Protein AF-A0A1H9AXA8-F1 (afdb_monomer_lite)

Secondary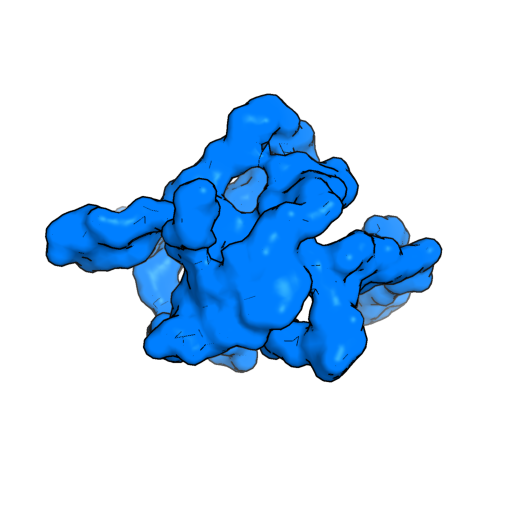 structure (DSSP, 8-state):
---EEEEESPPPTTS-PEEEEEEETTEEEEEEE-SSEE-EEEEE-SS-EEEEPPTT--HHHHHHHHHHTSTTTSSS--TT--EEEEEEEEEEE-TTS-EEEEEEEEEEEEPTTTT-----

Foldseek 3Di:
DWFKWKDKADQDPVQWAFDFDDDDPNGTHGPGTHPGGFTFTWDADPLGIDTDQADPFDPVSVVCVVCVLVQPDDDPRDQVIKMFTKTADFPAADPRRTTGGDPIDTPDIDHSCPSHDPPD

Structure (mmCIF, N/CA/C/O backbone):
data_AF-A0A1H9AXA8-F1
#
_entry.id   AF-A0A1H9AXA8-F1
#
loop_
_atom_site.group_PDB
_atom_site.id
_atom_site.type_symbol
_atom_site.label_atom_id
_atom_site.label_alt_id
_atom_site.label_comp_id
_atom_site.label_asym_id
_atom_site.label_entity_id
_atom_site.label_seq_id
_atom_site.pdbx_PDB_ins_code
_atom_site.Cartn_x
_atom_site.Cartn_y
_atom_site.Cartn_z
_atom_site.occupancy
_atom_site.B_iso_or_equiv
_atom_site.auth_seq_id
_atom_site.auth_comp_id
_atom_site.auth_asym_id
_atom_site.auth_atom_id
_atom_site.pdbx_PDB_model_num
ATOM 1 N N . MET A 1 1 ? -16.979 2.592 -5.697 1.00 42.03 1 MET A N 1
ATOM 2 C CA . MET A 1 1 ? -16.929 2.401 -4.231 1.00 42.03 1 MET A CA 1
ATOM 3 C C . MET A 1 1 ? -15.562 2.863 -3.781 1.00 42.03 1 MET A C 1
ATOM 5 O O . MET A 1 1 ? -14.594 2.420 -4.381 1.00 42.03 1 MET A O 1
ATOM 9 N N . ASN A 1 2 ? -15.467 3.746 -2.788 1.00 57.94 2 ASN A N 1
ATOM 10 C CA . ASN A 1 2 ? -14.163 4.117 -2.236 1.00 57.94 2 ASN A CA 1
ATOM 11 C C . ASN A 1 2 ? -13.708 2.980 -1.321 1.00 57.94 2 ASN A C 1
ATOM 13 O O . ASN A 1 2 ? -14.217 2.845 -0.209 1.00 57.94 2 ASN A O 1
ATOM 17 N N . GLY A 1 3 ? -12.828 2.120 -1.837 1.00 77.38 3 GLY A N 1
ATOM 18 C CA . GLY A 1 3 ? -12.238 1.022 -1.079 1.00 77.38 3 GLY A CA 1
ATOM 19 C C . GLY A 1 3 ? -11.377 1.524 0.082 1.00 77.38 3 GLY A C 1
ATOM 20 O O . GLY A 1 3 ? -10.906 2.668 0.090 1.00 77.38 3 GLY A O 1
ATOM 21 N N . LEU A 1 4 ? -11.192 0.654 1.073 1.00 91.06 4 LEU A N 1
ATOM 22 C CA . LEU A 1 4 ? -10.227 0.837 2.148 1.00 91.06 4 LEU A CA 1
ATOM 23 C C . LEU A 1 4 ? -8.994 0.006 1.811 1.00 91.06 4 LEU A C 1
ATOM 25 O O . LEU A 1 4 ? -9.113 -1.170 1.468 1.00 91.06 4 LEU A O 1
ATOM 29 N N . TYR A 1 5 ? -7.822 0.624 1.893 1.00 94.38 5 TYR A N 1
ATOM 30 C CA . TYR A 1 5 ? -6.584 0.001 1.448 1.00 94.38 5 TYR A CA 1
ATOM 31 C C . TYR A 1 5 ? -5.491 0.119 2.503 1.00 94.38 5 TYR A C 1
ATOM 33 O O . TYR A 1 5 ? -5.511 1.033 3.333 1.00 94.38 5 TYR A O 1
ATOM 41 N N . ILE A 1 6 ? -4.520 -0.788 2.446 1.00 93.00 6 ILE A N 1
ATOM 42 C CA . ILE A 1 6 ? -3.300 -0.738 3.251 1.00 93.00 6 ILE A CA 1
ATOM 43 C C . ILE A 1 6 ? -2.102 -0.487 2.339 1.00 93.00 6 ILE A C 1
ATOM 45 O O . ILE A 1 6 ? -1.890 -1.197 1.357 1.00 93.00 6 ILE A O 1
ATOM 49 N N . ARG A 1 7 ? -1.299 0.520 2.688 1.00 91.75 7 ARG A N 1
ATOM 50 C CA . ARG A 1 7 ? -0.009 0.809 2.061 1.00 91.75 7 ARG A CA 1
ATOM 51 C C . ARG A 1 7 ? 1.115 0.508 3.043 1.00 91.75 7 ARG A C 1
ATOM 53 O O . ARG A 1 7 ? 1.166 1.096 4.122 1.00 91.75 7 ARG A O 1
ATOM 60 N N . PHE A 1 8 ? 2.039 -0.347 2.624 1.00 87.06 8 PHE A N 1
ATOM 61 C CA . PHE A 1 8 ? 3.327 -0.526 3.285 1.00 87.06 8 PHE A CA 1
ATOM 62 C C . PHE A 1 8 ? 4.356 0.434 2.682 1.00 87.06 8 PHE A C 1
ATOM 64 O O . PHE A 1 8 ? 4.460 0.582 1.463 1.00 87.06 8 PHE A O 1
ATOM 71 N N . GLY A 1 9 ? 5.114 1.108 3.540 1.00 85.50 9 GLY A N 1
ATOM 72 C CA . GLY A 1 9 ? 6.096 2.108 3.145 1.00 85.50 9 GLY A CA 1
ATOM 73 C C . GLY A 1 9 ? 5.485 3.469 2.804 1.00 85.50 9 GLY A C 1
ATOM 74 O O . GLY A 1 9 ? 4.272 3.666 2.741 1.00 85.50 9 GLY A O 1
ATOM 75 N N . LYS A 1 10 ? 6.361 4.455 2.598 1.00 87.56 10 LYS A N 1
ATOM 76 C CA . LYS A 1 10 ? 5.956 5.830 2.275 1.00 87.56 10 LYS A CA 1
ATOM 77 C C . LYS A 1 10 ? 5.220 5.890 0.933 1.00 87.56 10 LYS A C 1
ATOM 79 O O . LYS A 1 10 ? 5.518 5.127 0.012 1.00 87.56 10 LYS A O 1
ATOM 84 N N . ILE A 1 11 ? 4.289 6.835 0.827 1.00 90.00 11 ILE A N 1
ATOM 85 C CA . ILE A 1 11 ? 3.649 7.198 -0.440 1.00 90.00 11 ILE A CA 1
ATOM 86 C C . ILE A 1 11 ? 4.655 8.036 -1.250 1.00 90.00 11 ILE A C 1
ATOM 88 O O . ILE A 1 11 ? 5.147 9.036 -0.723 1.00 90.00 11 ILE A O 1
ATOM 92 N N . PRO A 1 12 ? 5.003 7.639 -2.487 1.00 89.12 12 PRO A N 1
ATOM 93 C CA . PRO A 1 12 ? 5.873 8.430 -3.356 1.00 89.12 12 PRO A CA 1
ATOM 94 C C . PRO A 1 12 ? 5.247 9.785 -3.714 1.00 89.12 12 PRO A C 1
ATOM 96 O O . PRO A 1 12 ? 4.050 9.849 -3.980 1.00 89.12 12 PRO A O 1
ATOM 99 N N . GLU A 1 13 ? 6.049 10.851 -3.800 1.00 90.75 13 GLU A N 1
ATOM 100 C CA . GLU A 1 13 ? 5.566 12.206 -4.141 1.00 90.75 13 GLU A CA 1
ATOM 101 C C . GLU A 1 13 ? 4.895 12.282 -5.522 1.00 90.75 13 GLU A C 1
ATOM 103 O O . GLU A 1 13 ? 3.991 13.082 -5.736 1.00 90.75 13 GLU A O 1
ATOM 108 N N . ASN A 1 14 ? 5.314 11.428 -6.459 1.00 91.50 14 ASN A N 1
ATOM 109 C CA . ASN A 1 14 ? 4.740 11.329 -7.802 1.00 91.50 14 ASN A CA 1
ATOM 110 C C . ASN A 1 14 ? 3.549 10.353 -7.896 1.00 91.50 14 ASN A C 1
ATOM 112 O O . ASN A 1 14 ? 3.052 10.108 -9.000 1.00 91.50 14 ASN A O 1
ATOM 116 N N . GLU A 1 15 ? 3.134 9.769 -6.767 1.00 92.75 15 GLU A N 1
ATOM 117 C CA . GLU A 1 15 ? 2.079 8.757 -6.649 1.00 92.75 15 GLU A CA 1
ATOM 118 C C . GLU A 1 15 ? 2.226 7.571 -7.612 1.00 92.75 15 GLU A C 1
ATOM 120 O O . GLU A 1 15 ? 1.244 7.071 -8.158 1.00 92.75 15 GLU A O 1
ATOM 125 N N . LYS A 1 16 ? 3.461 7.119 -7.840 1.00 91.56 16 LYS A N 1
ATOM 126 C CA . LYS A 1 16 ? 3.739 5.927 -8.643 1.00 91.56 16 LYS A CA 1
ATOM 127 C C . LYS A 1 16 ? 4.666 4.981 -7.887 1.00 91.56 16 LYS A C 1
ATOM 129 O O . LYS A 1 16 ? 5.771 5.371 -7.500 1.00 91.56 16 LYS A O 1
ATOM 134 N N . SER A 1 17 ? 4.240 3.735 -7.694 1.00 87.31 17 SER A N 1
ATOM 135 C CA . SER A 1 17 ? 5.111 2.683 -7.161 1.00 87.31 17 SER A CA 1
ATOM 136 C C . SER A 1 17 ? 6.196 2.310 -8.172 1.00 87.31 17 SER A C 1
ATOM 138 O O . SER A 1 17 ? 6.012 2.444 -9.377 1.00 87.31 17 SER A O 1
ATOM 140 N N . LYS A 1 18 ? 7.356 1.866 -7.686 1.00 85.00 18 LYS A N 1
ATOM 141 C CA . LYS A 1 18 ? 8.438 1.374 -8.548 1.00 85.00 18 LYS A CA 1
ATOM 142 C C . LYS A 1 18 ? 8.140 -0.057 -8.981 1.00 85.00 18 LYS A C 1
ATOM 144 O O . LYS A 1 18 ? 7.751 -0.860 -8.143 1.00 85.00 18 LYS A O 1
ATOM 149 N N . ILE A 1 19 ? 8.420 -0.369 -10.241 1.00 79.56 19 ILE A N 1
ATOM 150 C CA . ILE A 1 19 ? 8.447 -1.742 -10.750 1.00 79.56 19 ILE A CA 1
ATOM 151 C C . ILE A 1 19 ? 9.883 -2.236 -10.646 1.00 79.56 19 ILE A C 1
ATOM 153 O O . ILE A 1 19 ? 10.811 -1.631 -11.200 1.00 79.56 19 ILE A O 1
ATOM 157 N N . GLY A 1 20 ? 10.069 -3.319 -9.907 1.00 72.12 20 GLY A N 1
ATOM 158 C CA . GLY A 1 20 ? 11.360 -3.956 -9.723 1.00 72.12 20 GLY A CA 1
ATOM 159 C C . GLY A 1 20 ? 11.562 -5.150 -10.652 1.00 72.12 20 GLY A C 1
ATOM 160 O O . GLY A 1 20 ? 10.606 -5.794 -11.064 1.00 72.12 20 GLY A O 1
ATOM 161 N N . ASN A 1 21 ? 12.816 -5.466 -10.966 1.00 67.94 21 ASN A N 1
ATOM 162 C CA . ASN A 1 21 ? 13.190 -6.735 -11.589 1.00 67.94 21 ASN A CA 1
ATOM 163 C C . ASN A 1 21 ? 14.328 -7.374 -10.794 1.00 67.94 21 ASN A C 1
ATOM 165 O O . ASN A 1 21 ? 15.502 -7.223 -11.140 1.00 67.94 21 ASN A O 1
ATOM 169 N N . GLY A 1 22 ? 13.949 -8.029 -9.696 1.00 61.19 22 GLY A N 1
ATOM 170 C CA . GLY A 1 22 ? 14.867 -8.702 -8.788 1.00 61.19 22 GLY A CA 1
ATOM 171 C C . GLY A 1 22 ? 15.820 -7.774 -8.026 1.00 61.19 22 GLY A C 1
ATOM 172 O O . GLY A 1 22 ? 15.821 -6.543 -8.161 1.00 61.19 22 GLY A O 1
ATOM 173 N N . ILE A 1 23 ? 16.652 -8.414 -7.207 1.00 60.81 23 ILE A N 1
ATOM 174 C CA . ILE A 1 23 ? 17.732 -7.779 -6.453 1.00 60.81 23 ILE A CA 1
ATOM 175 C C . ILE A 1 23 ? 18.999 -7.782 -7.321 1.00 60.81 23 ILE A C 1
ATOM 177 O O . ILE A 1 23 ? 19.382 -8.807 -7.883 1.00 60.81 23 ILE A O 1
ATOM 181 N N . VAL A 1 24 ? 19.656 -6.630 -7.435 1.00 46.75 24 VAL A N 1
ATOM 182 C CA . VAL A 1 24 ? 20.953 -6.451 -8.096 1.00 46.75 24 VAL A CA 1
ATOM 183 C C . VAL A 1 24 ? 21.911 -5.810 -7.092 1.00 46.75 24 VAL A C 1
ATOM 185 O O . VAL A 1 24 ? 21.771 -4.635 -6.753 1.00 46.75 24 VAL A O 1
ATOM 188 N N . GLY A 1 25 ? 22.887 -6.587 -6.615 1.00 59.12 25 GLY A N 1
ATOM 189 C CA . GLY A 1 25 ? 23.734 -6.189 -5.484 1.00 59.12 25 GLY A CA 1
ATOM 190 C C . GLY A 1 25 ? 22.919 -6.124 -4.190 1.00 59.12 25 GLY A C 1
ATOM 191 O O . GLY A 1 25 ? 22.111 -7.010 -3.942 1.00 59.12 25 GLY A O 1
ATOM 192 N N . ASP A 1 26 ? 23.076 -5.054 -3.412 1.00 56.66 26 ASP A N 1
ATOM 193 C CA . ASP A 1 26 ? 22.325 -4.836 -2.162 1.00 56.66 26 ASP A CA 1
ATOM 194 C C . ASP A 1 26 ? 20.985 -4.098 -2.378 1.00 56.66 26 ASP A C 1
ATOM 196 O O . ASP A 1 26 ? 20.397 -3.568 -1.435 1.00 56.66 26 ASP A O 1
ATOM 200 N N . GLY A 1 27 ? 20.506 -3.984 -3.625 1.00 54.84 27 GLY A N 1
ATOM 201 C CA . GLY A 1 27 ? 19.362 -3.134 -3.957 1.00 54.84 27 GLY A CA 1
ATOM 202 C C . GLY A 1 27 ? 18.432 -3.694 -5.027 1.00 54.84 27 GLY A C 1
ATOM 203 O O . GLY A 1 27 ? 18.802 -4.529 -5.845 1.00 54.84 27 GLY A O 1
ATOM 204 N N . TYR A 1 28 ? 17.197 -3.201 -5.046 1.00 65.19 28 TYR A N 1
ATOM 205 C CA . TYR A 1 28 ? 16.203 -3.557 -6.058 1.00 65.19 28 TYR A CA 1
ATOM 206 C C . TYR A 1 28 ? 16.482 -2.817 -7.374 1.00 65.19 28 TYR A C 1
ATOM 208 O O . TYR A 1 28 ? 16.578 -1.583 -7.388 1.00 65.19 28 TYR A O 1
ATOM 216 N N . LYS A 1 29 ? 16.563 -3.532 -8.504 1.00 75.56 29 LYS A N 1
ATOM 217 C CA . LYS A 1 29 ? 16.690 -2.875 -9.813 1.00 75.56 29 LYS A CA 1
ATOM 218 C C . LYS A 1 29 ? 15.331 -2.334 -10.244 1.00 75.56 29 LYS A C 1
ATOM 220 O O . LYS A 1 29 ? 14.469 -3.085 -10.689 1.00 75.56 29 LYS A O 1
ATOM 225 N N . CYS A 1 30 ? 15.161 -1.019 -10.145 1.00 78.75 30 CYS A N 1
ATOM 226 C CA . CYS A 1 30 ? 13.997 -0.319 -10.682 1.00 78.75 30 CYS A CA 1
ATOM 227 C C . CYS A 1 30 ? 14.045 -0.351 -12.216 1.00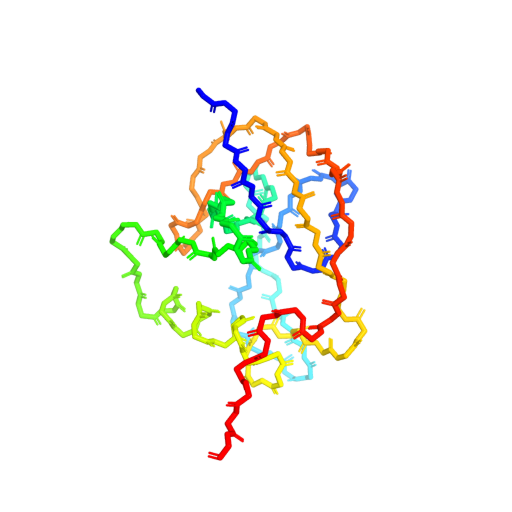 78.75 30 CYS A C 1
ATOM 229 O O . CYS A 1 30 ? 14.981 0.180 -12.814 1.00 78.75 30 CYS A O 1
ATOM 231 N N . ILE A 1 31 ? 13.047 -0.963 -12.849 1.00 82.06 31 ILE A N 1
ATOM 232 C CA . ILE A 1 31 ? 12.922 -1.046 -14.315 1.00 82.06 31 ILE A CA 1
ATOM 233 C C . ILE A 1 31 ? 11.763 -0.211 -14.864 1.00 82.06 31 ILE A C 1
ATOM 235 O O . ILE A 1 31 ? 11.635 -0.067 -16.076 1.00 82.06 31 ILE A O 1
ATOM 239 N N . GLY A 1 32 ? 10.941 0.364 -13.989 1.00 85.75 32 GLY A N 1
ATOM 240 C CA . GLY A 1 32 ? 9.824 1.206 -14.385 1.00 85.75 32 GLY A CA 1
ATOM 241 C C . GLY A 1 32 ? 9.042 1.728 -13.189 1.00 85.75 32 GLY A C 1
ATOM 242 O O . GLY A 1 32 ? 9.473 1.601 -12.041 1.00 85.75 32 GLY A O 1
ATOM 243 N N . TYR A 1 33 ? 7.887 2.310 -13.483 1.00 88.69 33 TYR A N 1
ATOM 244 C CA . TYR A 1 33 ? 6.941 2.810 -12.498 1.00 88.69 33 TYR A CA 1
ATOM 245 C C . TYR A 1 33 ? 5.542 2.334 -12.865 1.00 88.69 33 TYR A C 1
ATOM 247 O O . TYR A 1 33 ? 5.184 2.331 -14.040 1.00 88.69 33 TYR A O 1
ATOM 255 N N . GLU A 1 34 ? 4.773 1.970 -11.849 1.00 91.44 34 GLU A N 1
ATOM 256 C CA . GLU A 1 34 ? 3.349 1.692 -11.961 1.00 91.44 34 GLU A CA 1
ATOM 257 C C . GLU A 1 34 ? 2.575 2.974 -12.290 1.00 91.44 34 GLU A C 1
ATOM 259 O O . GLU A 1 34 ? 3.041 4.096 -12.057 1.00 91.44 34 GLU A O 1
ATOM 264 N N . GLU A 1 35 ? 1.350 2.829 -12.793 1.00 93.94 35 GLU A N 1
ATOM 265 C CA . GLU A 1 35 ? 0.490 3.983 -13.076 1.00 93.94 35 GLU A CA 1
ATOM 266 C C . GLU A 1 35 ? -0.164 4.600 -11.835 1.00 93.94 35 GLU A C 1
ATOM 268 O O . GLU A 1 35 ? -0.774 5.666 -11.941 1.00 93.94 35 GLU A O 1
ATOM 273 N N . GLY A 1 36 ? 0.033 4.001 -10.660 1.00 95.06 36 GLY A N 1
ATOM 274 C CA . GLY A 1 36 ? -0.407 4.513 -9.366 1.00 95.06 36 GLY A CA 1
ATOM 275 C C . GLY A 1 36 ? 0.404 3.944 -8.200 1.00 95.06 36 GLY A C 1
ATOM 276 O O . GLY A 1 36 ? 1.401 3.238 -8.378 1.00 95.06 36 GLY A O 1
ATOM 277 N N . VAL A 1 37 ? -0.026 4.255 -6.982 1.00 93.50 37 VAL A N 1
ATOM 278 C CA . VAL A 1 37 ? 0.518 3.687 -5.748 1.00 93.50 37 VAL A CA 1
ATOM 279 C C . VAL A 1 37 ? -0.085 2.305 -5.533 1.00 93.50 37 VAL A C 1
ATOM 281 O O . VAL A 1 37 ? -1.294 2.176 -5.359 1.00 93.50 37 VAL A O 1
ATOM 284 N N . SER A 1 38 ? 0.775 1.293 -5.517 1.00 91.00 38 SER A N 1
ATOM 285 C CA . SER A 1 38 ? 0.427 -0.096 -5.206 1.00 91.00 38 SER A CA 1
ATOM 286 C C . SER A 1 38 ? 0.020 -0.253 -3.737 1.00 91.00 38 SER A C 1
ATOM 288 O O . SER A 1 38 ? 0.730 0.199 -2.824 1.00 91.00 38 SER A O 1
ATOM 290 N N . VAL A 1 39 ? -1.148 -0.851 -3.512 1.00 91.25 39 VAL A N 1
ATOM 291 C CA . VAL A 1 39 ? -1.763 -1.042 -2.192 1.00 91.25 39 VAL A CA 1
ATOM 292 C C . VAL A 1 39 ? -2.429 -2.409 -2.092 1.00 91.25 39 VAL A C 1
ATOM 294 O O . VAL A 1 39 ? -2.794 -3.013 -3.094 1.00 91.25 39 VAL A O 1
ATOM 297 N N . TRP A 1 40 ? -2.682 -2.862 -0.868 1.00 90.50 40 TRP A N 1
ATOM 298 C CA . TRP A 1 40 ? -3.516 -4.033 -0.613 1.00 90.50 40 TRP A CA 1
ATOM 299 C C . TRP A 1 40 ? -4.959 -3.620 -0.347 1.00 90.50 40 TRP A C 1
ATOM 301 O O . TRP A 1 40 ? -5.207 -2.652 0.375 1.00 90.50 40 TRP A O 1
ATOM 311 N N . ASN A 1 41 ? -5.919 -4.381 -0.876 1.00 90.94 41 ASN A N 1
ATOM 312 C CA . ASN A 1 41 ? -7.303 -4.280 -0.419 1.00 90.94 41 ASN A CA 1
ATOM 313 C C . ASN A 1 41 ? -7.372 -4.612 1.071 1.00 90.94 41 ASN A C 1
ATOM 315 O O . ASN A 1 41 ? -6.670 -5.507 1.543 1.00 90.94 41 ASN A O 1
ATOM 319 N N . ALA A 1 42 ? -8.250 -3.932 1.800 1.00 91.25 42 ALA A N 1
ATOM 320 C CA . ALA A 1 42 ? -8.499 -4.259 3.188 1.00 91.25 42 ALA A CA 1
ATOM 321 C C . ALA A 1 42 ? -9.965 -4.088 3.575 1.00 91.25 42 ALA A C 1
ATOM 323 O O . ALA A 1 42 ? -10.699 -3.250 3.052 1.00 91.25 42 ALA A O 1
ATOM 324 N N . ILE A 1 43 ? -10.373 -4.889 4.550 1.00 90.69 43 ILE A N 1
ATOM 325 C CA . ILE A 1 43 ? -11.665 -4.775 5.219 1.00 90.69 43 ILE A CA 1
ATOM 326 C C . ILE A 1 43 ? -11.439 -4.415 6.680 1.00 90.69 43 ILE A C 1
ATOM 328 O O . ILE A 1 43 ? -10.436 -4.801 7.280 1.00 90.69 43 ILE A O 1
ATOM 332 N N . LYS A 1 44 ? -12.371 -3.658 7.261 1.00 90.81 44 LYS A N 1
ATOM 333 C CA . LYS A 1 44 ? -12.376 -3.372 8.695 1.00 90.81 44 LYS A CA 1
ATOM 334 C C . LYS A 1 44 ? -13.403 -4.265 9.382 1.00 90.81 44 LYS A C 1
ATOM 336 O O . LYS A 1 44 ? -14.598 -4.109 9.148 1.00 90.81 44 LYS A O 1
ATOM 341 N N . LEU A 1 45 ? -12.920 -5.178 10.212 1.00 88.38 45 LEU A N 1
ATOM 342 C CA . LEU A 1 45 ? -13.708 -6.030 11.097 1.00 88.38 45 LEU A CA 1
ATOM 343 C C . LEU A 1 45 ? -13.666 -5.479 12.533 1.00 88.38 45 LEU A C 1
ATOM 345 O O . LEU A 1 45 ? -13.066 -4.433 12.798 1.00 88.38 45 LEU A O 1
ATOM 349 N N . SER A 1 46 ? -14.345 -6.149 13.465 1.00 89.25 46 SER A N 1
ATOM 350 C CA . SER A 1 46 ? -14.438 -5.717 14.868 1.00 89.25 46 SER A CA 1
ATOM 351 C C . SER A 1 46 ? -13.096 -5.719 15.603 1.00 89.25 46 SER A C 1
ATOM 353 O O . SER A 1 46 ? -12.901 -4.931 16.522 1.00 89.25 46 SER A O 1
ATOM 355 N N . ASP A 1 47 ? -12.190 -6.605 15.205 1.00 86.75 47 ASP A N 1
ATOM 356 C CA . ASP A 1 47 ? -10.858 -6.796 15.778 1.00 86.75 47 ASP A CA 1
ATOM 357 C C . ASP A 1 47 ? -9.769 -5.995 15.048 1.00 86.75 47 ASP A C 1
ATOM 359 O O . ASP A 1 47 ? -8.682 -5.804 15.590 1.00 86.75 47 ASP A O 1
ATOM 363 N N . GLY A 1 48 ? -10.047 -5.464 13.854 1.00 88.31 48 GLY A N 1
ATOM 364 C CA . GLY A 1 48 ? -9.050 -4.685 13.140 1.00 88.31 48 GLY A CA 1
ATOM 365 C C . GLY A 1 48 ? -9.223 -4.569 11.636 1.00 88.31 48 GLY A C 1
ATOM 366 O O . GLY A 1 48 ? -10.277 -4.848 11.069 1.00 88.31 48 GLY A O 1
ATOM 367 N N . TYR A 1 49 ? -8.159 -4.100 10.991 1.00 90.31 49 TYR A N 1
ATOM 368 C CA . TYR A 1 49 ? -8.010 -4.135 9.543 1.00 90.31 49 TYR A CA 1
ATOM 369 C C . TYR A 1 49 ? -7.428 -5.480 9.133 1.00 90.31 49 TYR A C 1
ATOM 371 O O . TYR A 1 49 ? -6.468 -5.939 9.739 1.00 90.31 49 TYR A O 1
ATOM 379 N N . HIS A 1 50 ? -7.976 -6.072 8.081 1.00 86.94 50 HIS A N 1
ATOM 380 C CA . HIS A 1 50 ? -7.517 -7.342 7.527 1.00 86.94 50 HIS A CA 1
ATOM 381 C C . HIS A 1 50 ? -7.221 -7.161 6.048 1.00 86.94 50 HIS A C 1
ATOM 383 O O . HIS A 1 50 ? -8.035 -6.572 5.329 1.00 86.94 50 HIS A O 1
ATOM 389 N N . LEU A 1 51 ? -6.061 -7.648 5.603 1.00 87.00 51 LEU A N 1
ATOM 390 C CA . LEU A 1 51 ? -5.694 -7.626 4.191 1.00 87.00 51 LEU A CA 1
ATOM 391 C C . LEU A 1 51 ? -6.564 -8.614 3.414 1.00 87.00 51 LEU A C 1
ATOM 393 O O . LEU A 1 51 ? -6.850 -9.717 3.876 1.00 87.00 51 LEU A O 1
ATOM 397 N N . VAL A 1 52 ? -6.954 -8.225 2.207 1.00 86.06 52 VAL A N 1
ATOM 398 C CA . VAL A 1 52 ? -7.675 -9.078 1.267 1.00 86.06 52 VAL A CA 1
ATOM 399 C C . VAL A 1 52 ? -6.755 -9.355 0.091 1.00 86.06 52 VAL A C 1
ATOM 401 O O . VAL A 1 52 ? -6.381 -8.437 -0.644 1.00 86.06 52 VAL A O 1
ATOM 404 N N . ALA A 1 53 ? -6.393 -10.625 -0.084 1.00 79.31 53 ALA A N 1
ATOM 405 C CA . ALA A 1 53 ? -5.594 -11.053 -1.222 1.00 79.31 53 ALA A CA 1
ATOM 406 C C . ALA A 1 53 ? -6.348 -10.766 -2.536 1.00 79.31 53 ALA A C 1
ATOM 408 O O . ALA A 1 53 ? -7.567 -10.965 -2.604 1.00 79.31 53 ALA A O 1
ATOM 409 N N . PRO A 1 54 ? -5.660 -10.295 -3.587 1.00 76.19 54 PRO A N 1
ATOM 410 C CA . PRO A 1 54 ? -6.286 -10.063 -4.879 1.00 76.19 54 PRO A CA 1
ATOM 411 C C . PRO A 1 54 ? -6.763 -11.384 -5.497 1.00 76.19 54 PRO A C 1
ATOM 413 O O . PRO A 1 54 ? -6.117 -12.430 -5.393 1.00 76.19 54 PRO A O 1
ATOM 416 N N . LEU A 1 55 ? -7.916 -11.329 -6.168 1.00 71.88 55 LEU A N 1
ATOM 417 C CA . LEU A 1 55 ? -8.428 -12.448 -6.954 1.00 71.88 55 LEU A CA 1
ATOM 418 C C . LEU A 1 55 ? -7.442 -12.730 -8.101 1.00 71.88 55 LEU A C 1
ATOM 420 O O . LEU A 1 55 ? -7.023 -11.793 -8.771 1.00 71.88 55 LEU A O 1
ATOM 424 N N . HIS A 1 56 ? -7.086 -13.992 -8.347 1.00 76.75 56 HIS A N 1
ATOM 425 C CA . HIS A 1 56 ? -6.046 -14.374 -9.322 1.00 76.75 56 HIS A CA 1
ATOM 426 C C . HIS A 1 56 ? -4.633 -13.858 -8.989 1.00 76.75 56 HIS A C 1
ATOM 428 O O . HIS A 1 56 ? -3.875 -13.503 -9.888 1.00 76.75 56 HIS A O 1
ATOM 434 N N . ALA A 1 57 ? -4.278 -13.824 -7.701 1.00 68.12 57 ALA A N 1
ATOM 435 C CA . ALA A 1 57 ? -2.899 -13.644 -7.251 1.00 68.12 57 ALA A CA 1
ATOM 436 C C . ALA A 1 57 ? -1.941 -14.595 -7.997 1.00 68.12 57 ALA A C 1
ATOM 438 O O . ALA A 1 57 ? -2.218 -15.792 -8.124 1.00 68.12 57 ALA A O 1
ATOM 439 N N . ASN A 1 58 ? -0.820 -14.061 -8.486 1.00 70.50 58 ASN A N 1
ATOM 440 C CA . ASN A 1 58 ? 0.256 -14.870 -9.052 1.00 70.50 58 ASN A CA 1
ATOM 441 C C . ASN A 1 58 ? 1.174 -15.384 -7.911 1.00 70.50 58 ASN A C 1
ATOM 443 O O . ASN A 1 58 ? 0.957 -15.082 -6.734 1.00 70.50 58 ASN A O 1
ATOM 447 N N . SER A 1 59 ? 2.193 -16.191 -8.224 1.00 70.50 59 SER A N 1
ATOM 448 C CA . SER A 1 59 ? 3.110 -16.727 -7.202 1.00 70.50 59 SER A CA 1
ATOM 449 C C . SER A 1 59 ? 3.906 -15.645 -6.465 1.00 70.50 59 SER A C 1
ATOM 451 O O . SER A 1 59 ? 4.183 -15.814 -5.280 1.00 70.50 59 SER A O 1
ATOM 453 N N . CYS A 1 60 ? 4.248 -14.544 -7.139 1.00 67.88 60 CYS A N 1
ATOM 454 C CA . CYS A 1 60 ? 4.889 -13.377 -6.534 1.00 67.88 60 CYS A CA 1
ATOM 455 C C . CYS A 1 60 ? 3.913 -12.677 -5.590 1.00 67.88 60 CYS A C 1
ATOM 457 O O . CYS A 1 60 ? 4.228 -12.518 -4.422 1.00 67.88 60 CYS A O 1
ATOM 459 N N . THR A 1 61 ? 2.681 -12.407 -6.029 1.00 67.88 61 THR A N 1
ATOM 460 C CA . THR A 1 61 ? 1.622 -11.851 -5.176 1.00 67.88 61 THR A CA 1
ATOM 461 C C . THR A 1 61 ? 1.384 -12.694 -3.923 1.00 67.88 61 THR A C 1
ATOM 463 O O . THR A 1 61 ? 1.136 -12.151 -2.853 1.00 67.88 61 THR A O 1
ATOM 466 N N . HIS A 1 62 ? 1.427 -14.025 -4.036 1.00 68.06 62 HIS A N 1
ATOM 467 C CA . HIS A 1 62 ? 1.290 -14.914 -2.884 1.00 68.06 62 HIS A CA 1
ATOM 468 C C . HIS A 1 62 ? 2.486 -14.801 -1.932 1.00 68.06 62 HIS A C 1
ATOM 470 O O . HIS A 1 62 ? 2.284 -14.679 -0.724 1.00 68.06 62 HIS A O 1
ATOM 476 N N . GLY A 1 63 ? 3.708 -14.802 -2.478 1.00 67.31 63 GLY A N 1
ATOM 477 C CA . GLY A 1 63 ? 4.938 -14.558 -1.725 1.00 67.31 63 GLY A CA 1
ATOM 478 C C . GLY A 1 63 ? 4.870 -13.231 -0.978 1.00 67.31 63 GLY A C 1
ATOM 479 O O . GLY A 1 63 ? 4.969 -13.229 0.243 1.00 67.31 63 GLY A O 1
ATOM 480 N N . ASP A 1 64 ? 4.548 -12.151 -1.681 1.00 68.19 64 ASP A N 1
ATOM 481 C CA . ASP A 1 64 ? 4.431 -10.795 -1.155 1.00 68.19 64 ASP A CA 1
ATOM 482 C C . ASP A 1 64 ? 3.289 -10.646 -0.150 1.00 68.19 64 ASP A C 1
ATOM 484 O O . ASP A 1 64 ? 3.440 -9.949 0.844 1.00 68.19 64 ASP A O 1
ATOM 488 N N . PHE A 1 65 ? 2.143 -11.299 -0.352 1.00 68.56 65 PHE A N 1
ATOM 489 C CA . PHE A 1 65 ? 1.043 -11.275 0.615 1.00 68.56 65 PHE A CA 1
ATOM 490 C C . PHE A 1 65 ? 1.421 -12.023 1.896 1.00 68.56 65 PHE A C 1
ATOM 492 O O . PHE A 1 65 ? 1.129 -11.557 2.998 1.00 68.56 65 PHE A O 1
ATOM 499 N N . SER A 1 66 ? 2.102 -13.165 1.754 1.00 63.31 66 SER A N 1
ATOM 500 C CA . SER A 1 66 ? 2.604 -13.931 2.892 1.00 63.31 66 SER A CA 1
ATOM 501 C C . SER A 1 66 ? 3.715 -13.174 3.624 1.00 63.31 66 SER A C 1
ATOM 503 O O . SER A 1 66 ? 3.658 -13.067 4.841 1.00 63.31 66 SER A O 1
ATOM 505 N N . SER A 1 67 ? 4.657 -12.545 2.915 1.00 57.78 67 SER A N 1
ATOM 506 C CA . SER A 1 67 ? 5.770 -11.795 3.503 1.00 57.78 67 SER A CA 1
ATOM 507 C C . SER A 1 67 ? 5.378 -10.396 3.975 1.00 57.78 67 SER A C 1
ATOM 509 O O . SER A 1 67 ? 5.956 -9.890 4.924 1.00 57.78 67 SER A O 1
ATOM 511 N N . SER A 1 68 ? 4.345 -9.764 3.418 1.00 51.19 68 SER A N 1
ATOM 512 C CA . SER A 1 68 ? 3.799 -8.510 3.964 1.00 51.19 68 SER A CA 1
ATOM 513 C C . SER A 1 68 ? 3.173 -8.721 5.352 1.00 51.19 68 SER A C 1
ATOM 515 O O . SER A 1 68 ? 3.068 -7.771 6.126 1.00 51.19 68 SER A O 1
ATOM 517 N N . ALA A 1 69 ? 2.793 -9.962 5.691 1.00 48.03 69 ALA A 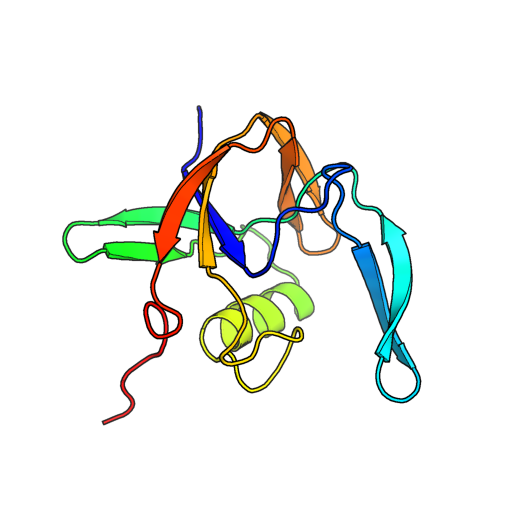N 1
ATOM 518 C CA . ALA A 1 69 ? 2.439 -10.378 7.052 1.00 48.03 69 ALA A CA 1
ATOM 519 C C . ALA A 1 69 ? 3.669 -10.742 7.921 1.00 48.03 69 ALA A C 1
ATOM 521 O O . ALA A 1 69 ? 3.569 -10.787 9.149 1.00 48.03 69 ALA A O 1
ATOM 522 N N . PHE A 1 70 ? 4.841 -10.943 7.306 1.00 46.31 70 PHE A N 1
ATOM 523 C CA . PHE A 1 70 ? 6.125 -11.250 7.949 1.00 46.31 70 PHE A CA 1
ATOM 524 C C . PHE A 1 70 ? 7.193 -10.242 7.508 1.00 46.31 70 PHE A C 1
ATOM 526 O O . PHE A 1 70 ? 7.997 -10.532 6.619 1.00 46.31 70 PHE A O 1
ATOM 533 N N . PRO A 1 71 ? 7.229 -9.050 8.126 1.00 44.94 71 PRO A N 1
ATOM 534 C CA . PRO A 1 71 ? 8.009 -7.911 7.646 1.00 44.94 71 PRO A CA 1
ATOM 535 C C . PRO A 1 71 ? 9.535 -8.079 7.752 1.00 44.94 71 PRO A C 1
ATOM 537 O O . PRO A 1 71 ? 10.244 -7.087 7.692 1.00 44.94 71 PRO A O 1
ATOM 540 N N . ASP A 1 72 ? 10.040 -9.302 7.908 1.00 41.88 72 ASP A N 1
ATOM 541 C CA . ASP A 1 72 ? 11.464 -9.598 7.982 1.00 41.88 72 ASP A CA 1
ATOM 542 C C . ASP A 1 72 ? 12.002 -10.357 6.741 1.00 41.88 72 ASP A C 1
ATOM 544 O O . ASP A 1 72 ? 13.219 -10.456 6.640 1.00 41.88 72 ASP A O 1
ATOM 548 N N . ASP A 1 73 ? 11.181 -10.837 5.777 1.00 42.00 73 ASP A N 1
ATOM 549 C CA . ASP A 1 73 ? 11.704 -11.826 4.795 1.00 42.00 73 ASP A CA 1
ATOM 550 C C . ASP A 1 73 ? 11.458 -11.627 3.286 1.00 42.00 73 ASP A C 1
ATOM 552 O O . ASP A 1 73 ? 12.167 -12.226 2.485 1.00 42.00 73 ASP A O 1
ATOM 556 N N . CYS A 1 74 ? 10.547 -10.772 2.820 1.00 38.25 74 CYS A N 1
ATOM 557 C CA . CYS A 1 74 ? 10.491 -10.427 1.389 1.00 38.25 74 CYS A CA 1
ATOM 558 C C . CYS A 1 74 ? 9.739 -9.112 1.197 1.00 38.25 74 CYS A C 1
ATOM 560 O O . CYS A 1 74 ? 8.718 -8.894 1.842 1.00 38.25 74 CYS A O 1
ATOM 562 N N . CYS A 1 75 ? 10.243 -8.261 0.295 1.00 44.94 75 CYS A N 1
ATOM 563 C CA . CYS A 1 75 ? 9.694 -6.955 -0.134 1.00 44.94 75 CYS A CA 1
ATOM 564 C C . CYS A 1 75 ? 10.243 -5.697 0.558 1.00 44.94 75 CYS A C 1
ATOM 566 O O . CYS A 1 75 ? 9.723 -4.604 0.338 1.00 44.94 75 CYS A O 1
ATOM 568 N N . GLY A 1 76 ? 11.331 -5.799 1.330 1.00 51.41 76 GLY A N 1
ATOM 569 C CA . GLY A 1 76 ? 12.024 -4.615 1.861 1.00 51.41 76 GLY A CA 1
ATOM 570 C C . GLY A 1 76 ? 11.217 -3.837 2.902 1.00 51.41 76 GLY A C 1
ATOM 571 O O . GLY A 1 76 ? 11.477 -2.654 3.125 1.00 51.41 76 GLY A O 1
ATOM 572 N N . CYS A 1 77 ? 10.239 -4.500 3.520 1.00 55.41 77 CYS A N 1
ATOM 573 C CA . CYS A 1 77 ? 9.695 -4.051 4.787 1.00 55.41 77 CYS A CA 1
ATOM 574 C C . CYS A 1 77 ? 10.717 -4.386 5.884 1.00 55.41 77 CYS A C 1
ATOM 576 O O . CYS A 1 77 ? 11.391 -5.406 5.816 1.00 55.41 77 CYS A O 1
ATOM 578 N N . ASP A 1 78 ? 10.877 -3.486 6.842 1.00 66.19 78 ASP A N 1
ATOM 579 C CA . ASP A 1 78 ? 11.702 -3.627 8.040 1.00 66.19 78 ASP A CA 1
ATOM 580 C C . ASP A 1 78 ? 10.981 -2.933 9.204 1.00 66.19 78 ASP A C 1
ATOM 582 O O . ASP A 1 78 ? 9.961 -2.272 9.004 1.00 66.19 78 ASP A O 1
ATOM 586 N N . LYS A 1 79 ? 11.540 -2.975 10.418 1.00 69.25 79 LYS A N 1
ATOM 587 C CA . LYS A 1 79 ? 10.975 -2.285 11.600 1.00 69.25 79 LYS A CA 1
ATOM 588 C C . LYS A 1 79 ? 10.737 -0.779 11.452 1.00 69.25 79 LYS A C 1
ATOM 590 O O . LYS A 1 79 ? 10.058 -0.191 12.289 1.00 69.25 79 LYS A O 1
ATOM 595 N N . ASN A 1 80 ? 11.313 -0.144 10.435 1.00 75.44 80 ASN A N 1
ATOM 596 C CA . ASN A 1 80 ? 11.138 1.275 10.142 1.00 75.44 80 ASN A CA 1
ATOM 597 C C . ASN A 1 80 ? 10.063 1.514 9.068 1.00 75.44 80 ASN A C 1
ATOM 599 O O . ASN A 1 80 ? 9.741 2.664 8.747 1.00 75.44 80 ASN A O 1
ATOM 603 N N . THR A 1 81 ? 9.507 0.446 8.499 1.00 79.06 81 THR A N 1
ATOM 604 C CA . THR A 1 81 ? 8.478 0.509 7.474 1.00 79.06 81 THR A CA 1
ATOM 605 C C . THR A 1 81 ? 7.163 0.942 8.088 1.00 79.06 81 THR A C 1
ATOM 607 O O . THR A 1 81 ? 6.558 0.262 8.912 1.00 79.06 81 THR A O 1
ATOM 610 N N . LYS A 1 82 ? 6.712 2.118 7.659 1.00 87.00 82 LYS A N 1
ATOM 611 C CA . LYS A 1 82 ? 5.423 2.667 8.060 1.00 87.00 82 LYS A CA 1
ATOM 612 C C . LYS A 1 82 ? 4.290 1.924 7.368 1.00 87.00 82 LYS A C 1
ATOM 614 O O . LYS A 1 82 ? 4.396 1.596 6.188 1.00 87.00 82 LYS A O 1
ATOM 619 N N . ILE A 1 83 ? 3.197 1.725 8.092 1.00 89.81 83 ILE A N 1
ATOM 620 C CA . ILE A 1 83 ? 1.996 1.061 7.595 1.00 89.81 83 ILE A CA 1
ATOM 621 C C . ILE A 1 83 ? 0.855 2.071 7.651 1.00 89.81 83 ILE A C 1
ATOM 623 O O . ILE A 1 83 ? 0.617 2.689 8.689 1.00 89.81 83 ILE A O 1
ATOM 627 N N . PHE A 1 84 ? 0.142 2.253 6.545 1.00 93.62 84 PHE A N 1
ATOM 628 C CA . PHE A 1 84 ? -0.921 3.246 6.443 1.00 93.62 84 PHE A CA 1
ATOM 629 C C . PHE A 1 84 ? -2.230 2.627 5.976 1.00 93.62 84 PHE A C 1
ATOM 631 O O . PHE A 1 84 ? -2.259 1.890 4.997 1.00 93.62 84 PHE A O 1
ATOM 638 N N . VAL A 1 85 ? -3.327 3.015 6.622 1.00 95.50 85 VAL A N 1
ATOM 639 C CA . VAL A 1 85 ? -4.667 2.924 6.043 1.00 95.50 85 VAL A CA 1
ATOM 640 C C . VAL A 1 85 ? -4.838 4.103 5.101 1.00 95.50 85 VAL A C 1
ATOM 642 O O . VAL A 1 85 ? -4.686 5.256 5.519 1.00 95.50 85 VAL A O 1
ATOM 645 N N . VAL A 1 86 ? -5.160 3.826 3.844 1.00 96.31 86 VAL A N 1
ATOM 646 C CA . VAL A 1 86 ? -5.279 4.838 2.795 1.00 96.31 86 VAL A CA 1
ATOM 647 C C . VAL A 1 86 ? -6.576 4.687 2.004 1.00 96.31 86 VAL A C 1
ATOM 649 O O . VAL A 1 86 ? -7.242 3.650 2.031 1.00 96.31 86 VAL A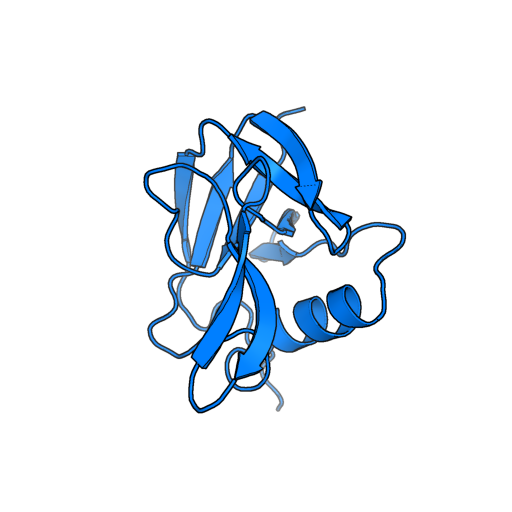 O 1
ATOM 652 N N . THR A 1 87 ? -6.932 5.749 1.292 1.00 95.88 87 THR A N 1
ATOM 653 C CA . THR A 1 87 ? -7.972 5.761 0.259 1.00 95.88 87 THR A CA 1
ATOM 654 C C . THR A 1 87 ? -7.475 6.549 -0.951 1.00 95.88 87 THR A C 1
ATOM 656 O O . THR A 1 87 ? -6.478 7.263 -0.847 1.00 95.88 87 THR A O 1
ATOM 659 N N . GLY A 1 88 ? -8.150 6.424 -2.087 1.00 94.75 88 GLY A N 1
ATOM 660 C CA . GLY A 1 88 ? -7.786 7.083 -3.337 1.00 94.75 88 GLY A CA 1
ATOM 661 C C . GLY A 1 88 ? -8.660 6.599 -4.489 1.00 94.75 88 GLY A C 1
ATOM 662 O O . GLY A 1 88 ? -9.568 5.786 -4.292 1.00 94.75 88 GLY A O 1
ATOM 663 N N . ASP A 1 89 ? -8.354 7.092 -5.682 1.00 95.81 89 ASP A N 1
ATOM 664 C CA . ASP A 1 89 ? -9.028 6.723 -6.922 1.00 95.81 89 ASP A CA 1
ATOM 665 C C . ASP A 1 89 ? -8.298 5.536 -7.558 1.00 95.81 89 ASP A C 1
ATOM 667 O O . ASP A 1 89 ? -7.099 5.620 -7.828 1.00 95.81 89 ASP A O 1
ATOM 671 N N . GLU A 1 90 ? -8.997 4.421 -7.785 1.00 95.00 90 GLU A N 1
ATOM 672 C CA . GLU A 1 90 ? -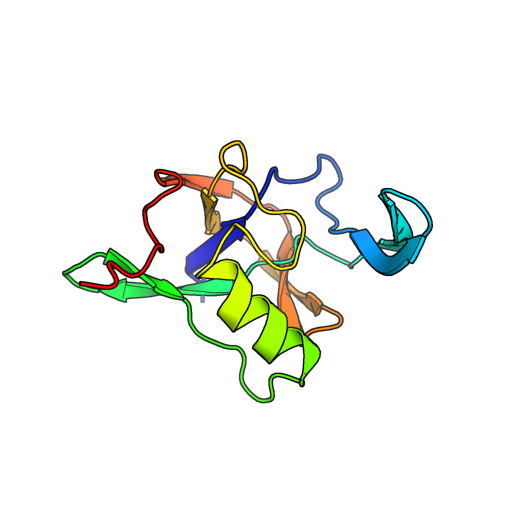8.409 3.250 -8.445 1.00 95.00 90 GLU A CA 1
ATOM 673 C C . GLU A 1 90 ? -8.167 3.547 -9.929 1.00 95.00 90 GLU A C 1
ATOM 675 O O . GLU A 1 90 ? -9.089 3.907 -10.659 1.00 95.00 90 GLU A O 1
ATOM 680 N N . VAL A 1 91 ? -6.918 3.386 -10.369 1.00 95.25 91 VAL A N 1
ATOM 681 C CA . VAL A 1 91 ? -6.487 3.655 -11.753 1.00 95.25 91 VAL A CA 1
ATOM 682 C C . VAL A 1 91 ? -6.109 2.396 -12.529 1.00 95.25 91 VAL A C 1
ATOM 684 O O . VAL A 1 91 ? -5.786 2.477 -13.711 1.00 95.25 91 VAL A O 1
ATOM 687 N N . GLY A 1 92 ? -6.155 1.230 -11.886 1.00 93.25 92 GLY A N 1
ATOM 688 C CA . GLY A 1 92 ? -5.854 -0.052 -12.511 1.00 93.25 92 GLY A CA 1
ATOM 689 C C . GLY A 1 92 ? -5.274 -1.059 -11.528 1.00 93.25 92 GLY A C 1
ATOM 690 O O . GLY A 1 92 ? -5.437 -0.932 -10.311 1.00 93.25 92 GLY A O 1
ATOM 691 N N . LYS A 1 93 ? -4.592 -2.061 -12.081 1.00 90.81 93 LYS A N 1
ATOM 692 C CA . LYS A 1 93 ? -3.875 -3.103 -11.343 1.00 90.81 93 LYS A CA 1
ATOM 693 C C . LYS A 1 93 ? -2.380 -3.031 -11.641 1.00 90.81 93 LYS A C 1
ATOM 695 O O . LYS A 1 93 ? -2.014 -2.693 -12.766 1.00 90.81 93 LYS A O 1
ATOM 700 N N . GLY A 1 94 ? -1.563 -3.324 -10.632 1.00 86.94 94 GLY A N 1
ATOM 701 C CA . GLY A 1 94 ? -0.112 -3.426 -10.752 1.00 86.94 94 GLY A CA 1
ATOM 702 C C . GLY A 1 94 ? 0.322 -4.751 -11.364 1.00 86.94 94 GLY A C 1
ATOM 703 O O . GLY A 1 94 ? -0.511 -5.601 -11.704 1.00 86.94 94 GLY A O 1
ATOM 704 N N . ALA A 1 95 ? 1.636 -4.932 -11.491 1.00 81.12 95 ALA A N 1
ATOM 705 C CA . ALA A 1 95 ? 2.231 -6.163 -12.006 1.00 81.12 95 ALA A CA 1
ATOM 706 C C . ALA A 1 95 ? 1.794 -7.427 -11.234 1.00 81.12 95 ALA A C 1
ATOM 708 O O . ALA A 1 95 ? 1.659 -8.495 -11.836 1.00 81.12 95 ALA A O 1
ATOM 709 N N . ASP A 1 96 ? 1.499 -7.294 -9.937 1.00 76.88 96 ASP A N 1
ATOM 710 C CA . ASP A 1 96 ? 1.079 -8.384 -9.053 1.00 76.88 96 ASP A CA 1
ATOM 711 C C . ASP A 1 96 ? -0.436 -8.412 -8.805 1.00 76.88 96 ASP A C 1
ATOM 713 O O . ASP A 1 96 ? -0.927 -9.066 -7.880 1.00 76.88 96 ASP A O 1
ATOM 717 N N . ASN A 1 97 ? -1.196 -7.770 -9.698 1.00 84.88 97 ASN A N 1
ATOM 718 C CA . ASN A 1 97 ? -2.656 -7.697 -9.710 1.00 84.88 97 ASN A CA 1
ATOM 719 C C . ASN A 1 97 ? -3.278 -7.008 -8.477 1.00 84.88 97 ASN A C 1
ATOM 721 O O . ASN A 1 97 ? -4.487 -7.084 -8.227 1.00 84.88 97 ASN A O 1
ATOM 725 N N . GLU A 1 98 ? -2.463 -6.307 -7.703 1.00 86.44 98 GLU A N 1
ATOM 726 C CA . GLU A 1 98 ? -2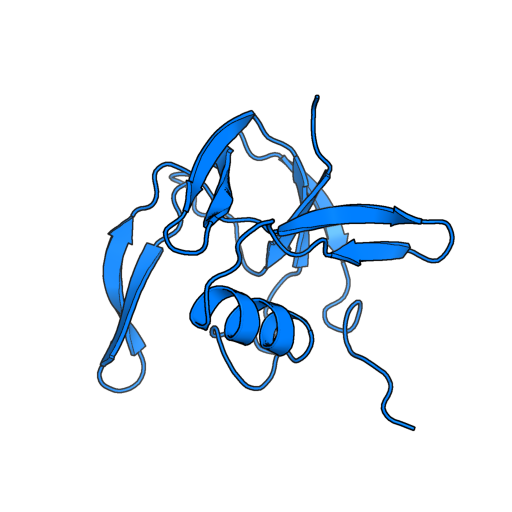.884 -5.461 -6.605 1.00 86.44 98 GLU A CA 1
ATOM 727 C C . GLU A 1 98 ? -3.445 -4.120 -7.120 1.00 86.44 98 GLU A C 1
ATOM 729 O O . GLU A 1 98 ? -3.058 -3.650 -8.194 1.00 86.44 98 GLU A O 1
ATOM 734 N N . PRO A 1 99 ? -4.403 -3.491 -6.416 1.00 91.69 99 PRO A N 1
ATOM 735 C CA . PRO A 1 99 ? -4.921 -2.184 -6.809 1.00 91.69 99 PRO A CA 1
ATOM 736 C C . PRO A 1 99 ? -3.836 -1.102 -6.883 1.00 91.69 99 PRO A C 1
ATOM 738 O O . PRO A 1 99 ? -2.983 -0.990 -6.000 1.00 91.69 99 PRO A O 1
ATOM 741 N N . LEU A 1 100 ? -3.943 -0.242 -7.896 1.00 94.25 100 LEU A N 1
ATOM 742 C CA . LEU A 1 100 ? -3.172 0.993 -8.009 1.00 94.25 100 LEU A CA 1
ATOM 743 C C . LEU A 1 100 ? -4.068 2.195 -7.739 1.00 94.25 100 LEU A C 1
ATOM 745 O O . LEU A 1 100 ? -5.130 2.326 -8.351 1.00 94.25 100 LEU A O 1
ATOM 749 N N . LEU A 1 101 ? -3.617 3.099 -6.869 1.00 96.19 101 LEU A N 1
ATOM 750 C CA . LEU A 1 101 ? -4.353 4.314 -6.520 1.00 96.19 101 LEU A CA 1
ATOM 751 C C . LEU A 1 101 ? -3.665 5.599 -6.991 1.00 96.19 101 LEU A C 1
ATOM 753 O O . LEU A 1 101 ? -2.437 5.695 -7.011 1.00 96.19 101 LEU A O 1
ATOM 757 N N . ARG A 1 102 ? -4.475 6.620 -7.267 1.00 95.94 102 ARG A N 1
ATOM 758 C CA . ARG A 1 102 ? -4.085 8.035 -7.358 1.00 95.94 102 ARG A CA 1
ATOM 759 C C . ARG A 1 102 ? -4.843 8.876 -6.344 1.00 95.94 102 ARG A C 1
ATOM 761 O O . ARG A 1 102 ? -5.832 8.417 -5.771 1.00 95.94 102 ARG A O 1
ATOM 768 N N . ASN A 1 103 ? -4.383 10.107 -6.137 1.00 95.88 103 ASN A N 1
ATOM 769 C CA . ASN A 1 103 ? -4.943 11.048 -5.171 1.00 95.88 103 ASN A CA 1
ATOM 770 C C . ASN A 1 103 ? -5.016 10.423 -3.768 1.00 95.88 103 ASN A C 1
ATOM 772 O O . ASN A 1 103 ? -6.043 10.487 -3.082 1.00 95.88 103 ASN A O 1
ATOM 776 N N . VAL A 1 104 ? -3.929 9.757 -3.372 1.00 95.94 104 VAL A N 1
ATOM 777 C CA . VAL A 1 104 ? -3.861 8.918 -2.182 1.00 95.94 104 VAL A CA 1
ATOM 778 C C . VAL A 1 104 ? -3.917 9.786 -0.935 1.00 95.94 104 VAL A C 1
ATOM 780 O O . VAL A 1 104 ? -3.125 10.706 -0.736 1.00 95.94 104 VAL A O 1
ATOM 783 N N . LYS A 1 105 ? -4.842 9.451 -0.041 1.00 95.69 105 LYS A N 1
ATOM 784 C CA . LYS A 1 105 ? -5.002 10.103 1.258 1.00 95.69 105 LYS A CA 1
ATOM 785 C C . LYS A 1 105 ? -4.722 9.108 2.366 1.00 95.69 105 LYS A C 1
ATOM 787 O O . LYS A 1 105 ? -5.344 8.047 2.425 1.00 95.69 105 LYS A O 1
ATOM 792 N N . ILE A 1 106 ? -3.821 9.479 3.271 1.00 96.31 106 ILE A N 1
ATOM 793 C CA . ILE A 1 106 ? -3.588 8.735 4.509 1.00 96.31 106 ILE A CA 1
ATOM 794 C C . ILE A 1 106 ? -4.752 9.010 5.455 1.00 96.31 106 ILE A C 1
ATOM 796 O O . ILE A 1 106 ? -5.020 10.154 5.814 1.00 96.31 106 ILE A O 1
ATOM 800 N N . LEU A 1 107 ? -5.432 7.945 5.867 1.00 95.56 107 LEU A N 1
ATOM 801 C CA . LEU A 1 107 ? -6.501 7.992 6.859 1.00 95.56 107 LEU A CA 1
ATOM 802 C C . LEU A 1 107 ? -5.965 7.718 8.264 1.00 95.56 107 LEU A C 1
ATOM 804 O O . LEU A 1 107 ? -6.446 8.298 9.236 1.00 95.56 107 LEU A O 1
ATOM 808 N N . LYS A 1 108 ? -4.993 6.805 8.383 1.00 95.06 108 LYS A N 1
ATOM 809 C CA . LYS A 1 108 ? -4.407 6.400 9.665 1.00 95.06 108 LYS A CA 1
ATOM 810 C C . LYS A 1 108 ? -3.031 5.757 9.469 1.00 95.06 108 LYS A C 1
ATOM 812 O O . LYS A 1 108 ? -2.862 4.984 8.536 1.00 95.06 108 LYS A O 1
ATOM 817 N N . GLU A 1 109 ? -2.084 6.016 10.370 1.00 94.50 109 GLU A N 1
ATOM 818 C CA . GLU A 1 109 ? -0.846 5.227 10.512 1.00 94.50 109 GLU A CA 1
ATOM 819 C C . GLU A 1 109 ? -1.088 4.090 11.524 1.00 94.50 109 GLU A C 1
ATOM 821 O O . GLU A 1 109 ? -1.707 4.302 12.573 1.00 94.50 109 GLU A O 1
ATOM 826 N N . LEU A 1 110 ? -0.670 2.873 11.180 1.00 89.81 110 LEU A N 1
ATOM 827 C CA . LEU A 1 110 ? -0.754 1.677 12.020 1.00 89.81 110 LEU A CA 1
ATOM 828 C C . LEU A 1 110 ? 0.625 1.370 12.624 1.00 89.81 110 LEU A C 1
ATOM 830 O O . LEU A 1 110 ? 1.642 1.686 12.000 1.00 89.81 110 LEU A O 1
ATOM 834 N N . PRO A 1 111 ? 0.681 0.765 13.824 1.00 86.81 111 PRO A N 1
ATOM 835 C CA . PRO A 1 111 ? 1.947 0.335 14.399 1.00 86.81 111 PRO A CA 1
ATOM 836 C C . PRO A 1 111 ? 2.569 -0.781 13.545 1.00 86.81 111 PRO A C 1
ATOM 838 O O . PRO A 1 111 ? 1.862 -1.534 12.878 1.00 86.81 111 PRO A O 1
ATOM 841 N N . TYR A 1 112 ? 3.899 -0.874 13.551 1.00 75.19 112 TYR A N 1
ATOM 842 C CA . TYR A 1 112 ? 4.652 -1.810 12.706 1.00 75.19 112 TYR A CA 1
ATOM 843 C C . TYR A 1 112 ? 4.270 -3.285 12.928 1.00 75.19 112 TYR A C 1
ATOM 845 O O . TYR A 1 112 ? 4.261 -4.085 11.997 1.00 75.19 112 TYR A O 1
ATOM 853 N N . ASP A 1 113 ? 3.927 -3.647 14.159 1.00 77.00 113 ASP A N 1
ATOM 854 C CA . ASP A 1 113 ? 3.571 -5.001 14.573 1.00 77.00 113 ASP A CA 1
ATOM 855 C C . ASP A 1 113 ? 2.093 -5.356 14.348 1.00 77.00 113 ASP A C 1
ATOM 857 O O . ASP A 1 113 ? 1.696 -6.477 14.646 1.00 77.00 113 ASP A O 1
ATOM 861 N N . TYR A 1 114 ? 1.288 -4.459 13.763 1.00 82.81 114 TYR A N 1
ATOM 862 C CA . TYR A 1 114 ? -0.161 -4.644 13.626 1.00 82.81 114 TYR A CA 1
ATOM 863 C C . TYR A 1 114 ? -0.574 -5.947 12.922 1.00 82.81 114 TYR A C 1
ATOM 865 O O . TYR A 1 114 ? -1.590 -6.538 13.274 1.00 82.81 114 TYR A O 1
ATOM 873 N N . PHE A 1 115 ? 0.199 -6.381 11.921 1.00 76.62 115 PHE A N 1
ATOM 874 C CA . PHE A 1 115 ? -0.081 -7.581 11.123 1.00 76.62 115 PHE A CA 1
ATOM 875 C C . PHE A 1 115 ? 0.825 -8.775 11.463 1.00 76.62 115 PHE A C 1
ATOM 877 O O . PHE A 1 115 ? 0.732 -9.805 10.798 1.00 76.62 115 PHE A O 1
ATOM 884 N N . ARG A 1 116 ? 1.698 -8.671 12.477 1.00 66.81 116 ARG A N 1
ATOM 885 C CA . ARG A 1 116 ? 2.557 -9.795 12.874 1.00 66.81 116 ARG A CA 1
ATOM 886 C C . ARG A 1 116 ? 1.697 -10.866 13.544 1.00 66.81 116 ARG A C 1
ATOM 888 O O . ARG A 1 116 ? 1.047 -10.603 14.552 1.00 66.81 116 ARG A O 1
ATOM 895 N N . MET A 1 117 ? 1.698 -12.083 13.001 1.00 52.94 117 MET A N 1
ATOM 896 C CA . MET A 1 117 ? 1.097 -13.227 13.687 1.00 52.94 117 MET A CA 1
ATOM 897 C C . MET A 1 117 ? 1.905 -13.525 14.958 1.00 52.94 117 MET A C 1
ATOM 899 O O . MET A 1 117 ? 3.099 -13.806 14.871 1.00 52.94 117 MET A O 1
ATOM 903 N N . GLU A 1 118 ? 1.270 -13.488 16.133 1.00 40.16 118 GLU A N 1
ATOM 904 C CA . GLU A 1 118 ? 1.848 -14.083 17.341 1.00 40.16 118 GLU A CA 1
ATOM 905 C C . GLU A 1 118 ? 1.939 -15.600 17.128 1.00 40.16 118 GLU A C 1
ATOM 907 O O . GLU A 1 118 ? 0.974 -16.337 17.335 1.00 40.16 118 GLU A O 1
ATOM 912 N N . THR A 1 119 ? 3.096 -16.087 16.687 1.00 36.91 119 THR A N 1
ATOM 913 C CA . THR A 1 119 ? 3.432 -17.501 16.838 1.00 36.91 119 THR A CA 1
ATOM 914 C C . THR A 1 119 ? 3.664 -17.744 18.326 1.00 36.91 119 THR A C 1
ATOM 916 O O . THR A 1 119 ? 4.714 -17.376 18.858 1.00 36.91 119 THR A O 1
ATOM 919 N N . LYS A 1 120 ? 2.656 -18.286 19.009 1.00 32.03 120 LYS A N 1
ATOM 920 C CA . LYS A 1 120 ? 2.848 -18.945 20.304 1.00 32.03 120 LYS A CA 1
ATOM 921 C C . LYS A 1 120 ? 3.497 -20.307 20.115 1.00 32.03 120 LYS A C 1
ATOM 923 O O . LYS A 1 120 ? 3.153 -20.976 19.116 1.00 32.03 120 LYS A O 1
#

Organism: NCBI:txid163

Sequence (120 aa):
MNGLYIRFGKIPENEKSKIGNGIVGDGYKCIGYEEGVSVWNAIKLSDGYHLVAPLHANSCTHGDFSSSAFPDDCCGCDKNTKIFVVTGDEVGKGADNEPLLRNVKILKELPYDYFRMETK

Radius of gyration: 13.86 Å; chains: 1; bounding box: 41×31×35 Å

pLDDT: mean 78.12, std 17.05, range [32.03, 96.31]